Protein AF-A0A6V7P511-F1 (afdb_monomer_lite)

Sequence (146 aa):
MFKELIEAQKKPVLENEPLVGPVPLPRAEGHISYGGALRPGEGDAIAQYVQQGKRIPRRGEVGLSAEEIQKFEGLGYVMSGSRHQRMNAIRIRKENQVYSAEDKRALAMFNYEEKSKREHKVMADLQRLVQRHIGQDVGPPMIRLL

Foldseek 3Di:
DVVVVVVVPPDPPPPPDPPPDPDPQPPPPDDQPLDDLADVCRLVLLLVCVVVVADDADPQCVPPGSVVVVVCVVVVHDGPPNPDPVVVVSVVVSSVSSVVSVVVVVVVNVVSVVVVVVVVVVVVVVVVVCCVVVVVPCDPPPPDDD

Structure (mmCIF, N/CA/C/O backbone):
data_AF-A0A6V7P511-F1
#
_entry.id   AF-A0A6V7P511-F1
#
loop_
_atom_site.group_PDB
_atom_site.id
_atom_site.type_symbol
_atom_site.label_atom_id
_atom_site.label_alt_id
_atom_site.label_comp_id
_atom_site.label_asym_id
_atom_site.label_entity_id
_atom_site.label_seq_id
_atom_site.pdbx_PDB_ins_code
_atom_site.Cartn_x
_atom_site.Cartn_y
_atom_site.Cartn_z
_atom_site.occupancy
_atom_site.B_iso_or_equiv
_atom_site.auth_seq_id
_atom_site.auth_comp_id
_atom_site.auth_asym_id
_atom_site.auth_atom_id
_atom_site.pdbx_PDB_model_num
ATOM 1 N N . MET A 1 1 ? 22.956 -4.350 54.584 1.00 51.91 1 MET A N 1
ATOM 2 C CA . MET A 1 1 ? 22.114 -5.554 54.752 1.00 51.91 1 MET A CA 1
ATOM 3 C C . MET A 1 1 ? 20.612 -5.261 54.858 1.00 51.91 1 MET A C 1
ATOM 5 O O . MET A 1 1 ? 19.852 -6.039 54.316 1.00 51.91 1 MET A O 1
ATOM 9 N N . PHE A 1 2 ? 20.145 -4.148 55.451 1.00 43.62 2 PHE A N 1
ATOM 10 C CA . PHE A 1 2 ? 18.697 -3.823 55.481 1.00 43.62 2 PHE A CA 1
ATOM 11 C C . PHE A 1 2 ? 18.136 -3.131 54.220 1.00 43.62 2 PHE A C 1
ATOM 13 O O . PHE A 1 2 ? 16.927 -3.118 54.022 1.00 43.62 2 PHE A O 1
ATOM 20 N N . LYS A 1 3 ? 18.990 -2.568 53.352 1.00 51.00 3 LYS A N 1
ATOM 21 C CA . LYS A 1 3 ? 18.553 -1.903 52.107 1.00 51.00 3 LYS A CA 1
ATOM 22 C C . LYS A 1 3 ? 18.168 -2.880 50.988 1.00 51.00 3 LYS A C 1
ATOM 24 O O . LYS A 1 3 ? 17.236 -2.594 50.251 1.00 51.00 3 LYS A O 1
ATOM 29 N N . GLU A 1 4 ? 18.807 -4.047 50.917 1.00 52.00 4 GLU A N 1
ATOM 30 C CA . GLU A 1 4 ? 18.535 -5.043 49.866 1.00 52.00 4 GLU A CA 1
ATOM 31 C C . GLU A 1 4 ? 17.201 -5.781 50.074 1.00 52.00 4 GLU A C 1
ATOM 33 O O . GLU A 1 4 ? 16.546 -6.168 49.110 1.00 52.00 4 GLU A O 1
ATOM 38 N N . LEU A 1 5 ? 16.737 -5.904 51.325 1.00 49.59 5 LEU A N 1
ATOM 39 C CA . LEU A 1 5 ? 15.449 -6.535 51.640 1.00 49.59 5 LEU A CA 1
ATOM 40 C C . LEU A 1 5 ? 14.243 -5.674 51.228 1.00 49.59 5 LEU A C 1
ATOM 42 O O . LEU A 1 5 ? 13.190 -6.205 50.890 1.00 49.59 5 LEU A O 1
ATOM 46 N N . ILE A 1 6 ? 14.405 -4.348 51.229 1.00 54.56 6 ILE A N 1
ATOM 47 C CA . ILE A 1 6 ? 13.358 -3.395 50.828 1.00 54.56 6 ILE A CA 1
ATOM 48 C C . ILE A 1 6 ? 13.276 -3.301 49.296 1.00 54.56 6 ILE A C 1
ATOM 50 O O . ILE A 1 6 ? 12.198 -3.121 48.733 1.00 54.56 6 ILE A O 1
ATOM 54 N N . GLU A 1 7 ? 14.402 -3.478 48.604 1.00 48.94 7 GLU A N 1
ATOM 55 C CA . GLU A 1 7 ? 14.478 -3.393 47.142 1.00 48.94 7 GLU A CA 1
ATOM 56 C C . GLU A 1 7 ? 13.930 -4.656 46.450 1.00 48.94 7 GLU A C 1
ATOM 58 O O . GLU A 1 7 ? 13.324 -4.567 45.382 1.00 48.94 7 GLU A O 1
ATOM 63 N N . ALA A 1 8 ? 14.008 -5.817 47.112 1.00 49.00 8 ALA A N 1
ATOM 64 C CA . ALA A 1 8 ? 13.396 -7.063 46.642 1.00 49.00 8 ALA A CA 1
ATOM 65 C C . ALA A 1 8 ? 11.852 -7.079 46.726 1.00 49.00 8 ALA A C 1
ATOM 67 O O . ALA A 1 8 ? 11.210 -7.881 46.049 1.00 49.00 8 ALA A O 1
ATOM 68 N N . GLN A 1 9 ? 11.241 -6.181 47.509 1.00 46.66 9 GLN A N 1
ATOM 69 C CA . GLN A 1 9 ? 9.781 -6.065 47.648 1.00 46.66 9 GLN A CA 1
ATOM 70 C C . GLN A 1 9 ? 9.133 -5.095 46.649 1.00 46.66 9 GLN A C 1
ATOM 72 O O . GLN A 1 9 ? 7.913 -4.943 46.639 1.00 46.66 9 GLN A O 1
ATOM 77 N N . LYS A 1 10 ? 9.919 -4.460 45.770 1.00 48.03 10 LYS A N 1
ATOM 78 C CA . LYS A 1 10 ? 9.431 -3.486 44.785 1.00 48.03 10 LYS A CA 1
ATOM 79 C C . LYS A 1 10 ? 9.271 -4.085 43.383 1.00 48.03 10 LYS A C 1
ATOM 81 O O . LYS A 1 10 ? 9.584 -3.443 42.386 1.00 48.03 10 LYS A O 1
ATOM 86 N N . LYS A 1 11 ? 8.758 -5.314 43.293 1.00 42.78 11 LYS A N 1
ATOM 87 C CA . LYS A 1 11 ? 8.093 -5.789 42.072 1.00 42.78 11 LYS A CA 1
ATOM 88 C C . LYS A 1 11 ? 6.592 -5.589 42.263 1.00 42.78 11 LYS A C 1
ATOM 90 O O . LYS A 1 11 ? 5.995 -6.346 43.027 1.00 42.78 11 LYS A O 1
ATOM 95 N N . PRO A 1 12 ? 5.969 -4.580 41.631 1.00 44.44 12 PRO A N 1
ATOM 96 C CA . PRO A 1 12 ? 4.523 -4.511 41.635 1.00 44.44 12 PRO A CA 1
ATOM 97 C C . PRO A 1 12 ? 3.998 -5.737 40.885 1.00 44.44 12 PRO A C 1
ATOM 99 O O . PRO A 1 12 ? 4.341 -5.979 39.730 1.00 44.44 12 PRO A O 1
ATOM 102 N N . VAL A 1 13 ? 3.180 -6.517 41.581 1.00 42.72 13 VAL A N 1
ATOM 103 C CA . VAL A 1 13 ? 2.398 -7.659 41.092 1.00 42.72 13 VAL A CA 1
ATOM 104 C C . VAL A 1 13 ? 1.271 -7.140 40.178 1.00 42.72 13 VAL A C 1
ATOM 106 O O . VAL A 1 13 ? 0.096 -7.357 40.426 1.00 42.72 13 VAL A O 1
ATOM 109 N N . LEU A 1 14 ? 1.623 -6.382 39.136 1.00 46.78 14 LEU A N 1
ATOM 110 C CA . LEU A 1 14 ? 0.688 -5.692 38.234 1.00 46.78 14 LEU A CA 1
ATOM 111 C C . LEU A 1 14 ? 0.856 -6.137 36.773 1.00 46.78 14 LEU A C 1
ATOM 113 O O . LEU A 1 14 ? 0.676 -5.348 35.854 1.00 46.78 14 LEU A O 1
ATOM 117 N N . GLU A 1 15 ? 1.202 -7.403 36.537 1.00 44.94 15 GLU A N 1
ATOM 118 C CA . GLU A 1 15 ? 1.190 -7.984 35.180 1.00 44.94 15 GLU A CA 1
ATOM 119 C C . GLU A 1 15 ? -0.060 -8.844 34.902 1.00 44.94 15 GLU A C 1
ATOM 121 O O . GLU A 1 15 ? -0.219 -9.343 33.795 1.00 44.94 15 GLU A O 1
ATOM 126 N N . ASN A 1 16 ? -0.975 -9.001 35.871 1.00 48.66 16 ASN A N 1
ATOM 127 C CA . ASN A 1 16 ? -2.164 -9.863 35.749 1.00 48.66 16 ASN A CA 1
ATOM 128 C C . ASN A 1 16 ? -3.489 -9.198 36.168 1.00 48.66 16 ASN A C 1
ATOM 130 O O . ASN A 1 16 ? -4.440 -9.896 36.514 1.00 48.66 16 ASN A O 1
ATOM 134 N N . GLU A 1 17 ? -3.597 -7.869 36.118 1.00 49.41 17 GLU A N 1
ATOM 135 C CA . GLU A 1 17 ? -4.924 -7.244 36.094 1.00 49.41 17 GLU A CA 1
ATOM 136 C C . GLU A 1 17 ? -5.324 -6.983 34.639 1.00 49.41 17 GLU A C 1
ATOM 138 O O . GLU A 1 17 ? -4.537 -6.393 33.891 1.00 49.41 17 GLU A O 1
ATOM 143 N N . PRO A 1 18 ? -6.521 -7.414 34.191 1.00 56.00 18 PRO A N 1
ATOM 144 C CA . PRO A 1 18 ? -7.029 -6.973 32.905 1.00 56.00 18 PRO A CA 1
ATOM 145 C C . PRO A 1 18 ? -7.106 -5.452 32.979 1.00 56.00 18 PRO A C 1
ATOM 147 O O . PRO A 1 18 ? -7.818 -4.928 33.823 1.00 56.00 18 PRO A O 1
ATOM 150 N N . LEU A 1 19 ? -6.337 -4.753 32.147 1.00 61.84 19 LEU A N 1
ATOM 151 C CA . LEU A 1 19 ? -6.331 -3.295 32.058 1.00 61.84 19 LEU A CA 1
ATOM 152 C C . LEU A 1 19 ? -7.781 -2.783 31.942 1.00 61.84 19 LEU A C 1
ATOM 154 O O . LEU A 1 19 ? -8.378 -2.847 30.866 1.00 61.84 19 LEU A O 1
ATOM 158 N N . VAL A 1 20 ? -8.368 -2.343 33.062 1.00 64.06 20 VAL A N 1
ATOM 159 C CA . VAL A 1 20 ? -9.760 -1.885 33.127 1.00 64.06 20 VAL A CA 1
ATOM 160 C C . VAL A 1 20 ? -9.781 -0.399 32.805 1.00 64.06 20 VAL A C 1
ATOM 162 O O . VAL A 1 20 ? -9.316 0.429 33.583 1.00 64.06 20 VAL A O 1
ATOM 165 N N . GLY A 1 21 ? -10.328 -0.059 31.643 1.00 66.62 21 GLY A N 1
ATOM 166 C CA . GLY A 1 21 ? -10.512 1.318 31.199 1.00 66.62 21 GLY A CA 1
ATOM 167 C C . GLY A 1 21 ? -10.313 1.462 29.691 1.00 66.62 21 GLY A C 1
ATOM 168 O O . GLY A 1 21 ? -9.733 0.577 29.058 1.00 66.62 21 GLY A O 1
ATOM 169 N N . PRO A 1 22 ? -10.800 2.558 29.085 1.00 58.12 22 PRO A N 1
ATOM 170 C CA . PRO A 1 22 ? -10.579 2.825 27.672 1.00 58.12 22 PRO A CA 1
ATOM 171 C C . PRO A 1 22 ? -9.079 3.011 27.426 1.00 58.12 22 PRO A C 1
ATOM 173 O O . PRO A 1 22 ? -8.484 4.026 27.788 1.00 58.12 22 PRO A O 1
ATOM 176 N N . VAL A 1 23 ? -8.459 1.995 26.827 1.00 66.00 23 VAL A N 1
ATOM 177 C CA . VAL A 1 23 ? -7.056 2.048 26.413 1.00 66.00 23 VAL A CA 1
ATOM 178 C C . VAL A 1 23 ? -6.938 3.133 25.342 1.00 66.00 23 VAL A C 1
ATOM 180 O O . VAL A 1 23 ? -7.757 3.129 24.412 1.00 66.00 23 VAL A O 1
ATOM 183 N N . PRO A 1 24 ? -5.966 4.063 25.448 1.00 59.69 24 PRO A N 1
ATOM 184 C CA . PRO A 1 24 ? -5.776 5.093 24.440 1.00 59.69 24 PRO A CA 1
ATOM 185 C C . PRO A 1 24 ? -5.692 4.455 23.055 1.00 59.69 24 PRO A C 1
ATOM 187 O O . PRO A 1 24 ? -5.072 3.401 22.893 1.00 59.69 24 PRO A O 1
ATOM 190 N N . LEU A 1 25 ? -6.344 5.101 22.083 1.00 57.91 25 LEU A N 1
ATOM 191 C CA . LEU A 1 25 ? -6.321 4.709 20.676 1.00 57.91 25 LEU A CA 1
ATOM 192 C C . L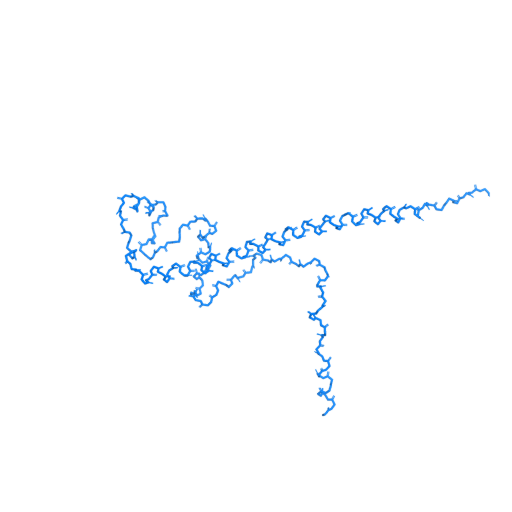EU A 1 25 ? -4.889 4.308 20.300 1.00 57.91 25 LEU A C 1
ATOM 194 O O . LEU A 1 25 ? -3.976 5.109 20.546 1.00 57.91 25 LEU A O 1
ATOM 198 N N . PRO A 1 26 ? -4.668 3.111 19.720 1.00 58.22 26 PRO A N 1
ATOM 199 C CA . PRO A 1 26 ? -3.396 2.797 19.097 1.00 58.22 26 PRO A CA 1
ATOM 200 C C . PRO A 1 26 ? -3.106 3.948 18.141 1.00 58.22 26 PRO A C 1
ATOM 202 O O . PRO A 1 26 ? -3.849 4.167 17.185 1.00 58.22 26 PRO A O 1
ATOM 205 N N . ARG A 1 27 ? -2.107 4.780 18.447 1.00 55.34 27 ARG A N 1
ATOM 206 C CA . ARG A 1 27 ? -1.798 5.908 17.575 1.00 55.34 27 ARG A CA 1
ATOM 207 C C . ARG A 1 27 ? -1.324 5.309 16.261 1.00 55.34 27 ARG A C 1
ATOM 209 O O . ARG A 1 27 ? -0.269 4.688 16.195 1.00 55.34 27 ARG A O 1
ATOM 216 N N . ALA A 1 28 ? -2.112 5.527 15.217 1.00 54.16 28 ALA A N 1
ATOM 217 C CA . ALA A 1 28 ? -1.706 5.340 13.832 1.00 54.16 28 ALA A CA 1
ATOM 218 C C . ALA A 1 28 ? -0.432 6.156 13.499 1.00 54.16 28 ALA A C 1
ATOM 220 O O . ALA A 1 28 ? 0.272 5.874 12.533 1.00 54.16 28 ALA A O 1
ATOM 221 N N . GLU A 1 29 ? -0.097 7.149 14.317 1.00 48.59 29 GLU A N 1
ATOM 222 C CA . GLU A 1 29 ? 1.055 8.032 14.131 1.00 48.59 29 GLU A CA 1
ATOM 223 C C . GLU A 1 29 ? 2.232 7.648 15.034 1.00 48.59 29 GLU A C 1
ATOM 225 O O . GLU A 1 29 ? 2.820 8.470 15.732 1.00 48.59 29 GLU A O 1
ATOM 230 N N . GLY A 1 30 ? 2.544 6.354 15.070 1.00 54.28 30 GLY A N 1
ATOM 231 C CA . GLY A 1 30 ? 3.805 5.843 15.593 1.00 54.28 30 GLY A CA 1
ATOM 232 C C . GLY A 1 30 ? 4.698 5.424 14.435 1.00 54.28 30 GLY A C 1
ATOM 233 O O . GLY A 1 30 ? 4.214 4.815 13.482 1.00 54.28 30 GLY A O 1
ATOM 234 N N . HIS A 1 31 ? 5.994 5.735 14.520 1.00 59.03 31 HIS A N 1
ATOM 235 C CA . HIS A 1 31 ? 7.005 5.231 13.590 1.00 59.03 31 HIS A CA 1
ATOM 236 C C . HIS A 1 31 ? 6.873 3.704 13.523 1.00 59.03 31 HIS A C 1
ATOM 238 O O . HIS A 1 31 ? 7.155 3.010 14.504 1.00 59.03 31 HIS A O 1
ATOM 244 N N . ILE A 1 32 ? 6.384 3.167 12.402 1.00 68.50 32 ILE A N 1
ATOM 245 C CA . ILE A 1 32 ? 6.251 1.720 12.273 1.00 68.50 32 ILE A CA 1
ATOM 246 C C . ILE A 1 32 ? 7.653 1.171 12.083 1.00 68.50 32 ILE A C 1
ATOM 248 O O . ILE A 1 32 ? 8.373 1.541 11.155 1.00 68.50 32 ILE A O 1
ATOM 252 N N . SER A 1 33 ? 8.057 0.272 12.973 1.00 75.75 33 SER A N 1
ATOM 253 C CA . SER A 1 33 ? 9.261 -0.503 12.733 1.00 75.75 33 SER A CA 1
ATOM 254 C C . SER A 1 33 ? 8.923 -1.612 11.751 1.00 75.75 33 SER A C 1
ATOM 256 O O . SER A 1 33 ? 8.392 -2.657 12.120 1.00 75.75 33 SER A O 1
ATOM 258 N N . TYR A 1 34 ? 9.271 -1.402 10.487 1.00 80.62 34 TYR A N 1
ATOM 259 C CA . TYR A 1 34 ? 9.175 -2.433 9.460 1.00 80.62 34 TYR A CA 1
ATOM 260 C C . TYR A 1 34 ? 10.257 -3.517 9.608 1.00 80.62 34 TYR A C 1
ATOM 262 O O . TYR A 1 34 ? 10.465 -4.279 8.679 1.00 80.62 34 TYR A O 1
ATOM 270 N N . GLY A 1 35 ? 10.948 -3.627 10.750 1.00 78.69 35 GLY A N 1
ATOM 271 C CA . GLY A 1 35 ? 11.980 -4.631 11.037 1.00 78.69 35 GLY A CA 1
ATOM 272 C C . GLY A 1 35 ? 13.382 -4.292 10.504 1.00 78.69 35 GLY A C 1
ATOM 273 O O . GLY A 1 35 ? 13.563 -3.424 9.657 1.00 78.69 35 GLY A O 1
ATOM 274 N N . GLY A 1 36 ? 14.401 -5.007 10.996 1.00 79.19 36 GLY A N 1
ATOM 275 C CA . GLY A 1 36 ? 15.822 -4.666 10.789 1.00 79.19 36 GLY A CA 1
ATOM 276 C C . GLY A 1 36 ? 16.436 -5.021 9.426 1.00 79.19 36 GLY A C 1
ATOM 277 O O . GLY A 1 36 ? 17.608 -4.742 9.197 1.00 79.19 36 GLY A O 1
ATOM 278 N N . ALA A 1 37 ? 15.685 -5.657 8.522 1.00 81.81 37 ALA A N 1
ATOM 279 C CA . ALA A 1 37 ? 16.184 -6.033 7.191 1.00 81.81 37 ALA A CA 1
ATOM 280 C C . ALA A 1 37 ? 16.050 -4.921 6.126 1.00 81.81 37 ALA A C 1
ATOM 282 O O . ALA A 1 37 ? 16.577 -5.058 5.016 1.00 81.81 37 ALA A O 1
ATOM 283 N N . LEU A 1 38 ? 15.361 -3.825 6.457 1.00 85.75 38 LEU A N 1
ATOM 284 C CA . LEU A 1 38 ? 15.226 -2.640 5.612 1.00 85.75 38 LEU A CA 1
ATOM 285 C C . LEU A 1 38 ? 16.246 -1.580 6.027 1.00 85.75 38 LEU A C 1
ATOM 287 O O . LEU A 1 38 ? 16.620 -1.482 7.196 1.00 85.75 38 LEU A O 1
ATOM 291 N N . ARG A 1 39 ? 16.708 -0.779 5.064 1.00 85.44 39 ARG A N 1
ATOM 292 C CA . ARG A 1 39 ? 17.539 0.389 5.374 1.00 85.44 39 ARG A CA 1
ATOM 293 C C . ARG A 1 39 ? 16.698 1.454 6.097 1.00 85.44 39 ARG A C 1
ATOM 295 O O . ARG A 1 39 ? 15.484 1.500 5.888 1.00 85.44 39 ARG A O 1
ATOM 302 N N . PRO A 1 40 ? 17.316 2.339 6.901 1.00 84.69 40 PRO A N 1
ATOM 303 C CA . PRO A 1 40 ? 16.605 3.466 7.503 1.00 84.69 40 PRO A CA 1
ATOM 304 C C . PRO A 1 40 ? 15.844 4.274 6.439 1.00 84.69 40 PRO A C 1
ATOM 306 O O . PRO A 1 40 ? 16.422 4.623 5.410 1.00 84.69 40 PRO A O 1
ATOM 309 N N . GLY A 1 41 ? 14.546 4.507 6.654 1.00 85.88 41 GLY A N 1
ATOM 310 C CA . GLY A 1 41 ? 13.653 5.213 5.722 1.00 85.88 41 GLY A CA 1
ATOM 311 C C . GLY A 1 41 ? 13.200 4.422 4.482 1.00 85.88 41 GLY A C 1
ATOM 312 O O . GLY A 1 41 ? 12.312 4.877 3.767 1.00 85.88 41 GLY A O 1
ATOM 313 N N . GLU A 1 42 ? 13.747 3.228 4.217 1.00 87.56 42 GLU A N 1
ATOM 314 C CA . GLU A 1 42 ? 13.318 2.390 3.081 1.00 87.56 42 GLU A CA 1
ATOM 315 C C . GLU A 1 42 ? 11.895 1.856 3.295 1.00 87.56 42 GLU A C 1
ATOM 317 O O . GLU A 1 42 ? 11.089 1.865 2.368 1.00 87.56 42 GLU A O 1
ATOM 322 N N . GLY A 1 43 ? 11.575 1.431 4.522 1.00 89.19 43 GLY A N 1
ATOM 323 C CA . GLY A 1 43 ? 10.239 0.942 4.872 1.00 89.19 43 GLY A CA 1
ATOM 324 C C . GLY A 1 43 ? 9.165 2.018 4.748 1.00 89.19 43 GLY A C 1
ATOM 325 O O . GLY A 1 43 ? 8.136 1.767 4.131 1.00 89.19 43 GLY A O 1
ATOM 326 N N . ASP A 1 44 ? 9.440 3.227 5.245 1.00 87.94 44 ASP A N 1
ATOM 327 C CA . ASP A 1 44 ? 8.507 4.358 5.171 1.00 87.94 44 ASP A CA 1
ATOM 328 C C . ASP A 1 44 ? 8.230 4.765 3.719 1.00 87.94 44 ASP A C 1
ATOM 330 O O . ASP A 1 44 ? 7.078 4.958 3.328 1.00 87.94 44 ASP A O 1
ATOM 334 N N . ALA A 1 45 ? 9.277 4.820 2.887 1.00 87.88 45 ALA A N 1
ATOM 335 C CA . ALA A 1 45 ? 9.129 5.106 1.465 1.00 87.88 45 ALA A CA 1
ATOM 336 C C . ALA A 1 45 ? 8.270 4.045 0.763 1.00 87.88 45 ALA A C 1
ATOM 338 O O . ALA A 1 45 ? 7.363 4.390 0.009 1.00 87.88 45 ALA A O 1
ATOM 339 N N . ILE A 1 46 ? 8.517 2.755 1.024 1.00 88.50 46 ILE A N 1
ATOM 340 C CA . ILE A 1 46 ? 7.716 1.663 0.456 1.00 88.50 46 ILE A CA 1
ATOM 341 C C . ILE A 1 46 ? 6.260 1.757 0.926 1.00 88.50 46 ILE A C 1
ATOM 343 O O . ILE A 1 46 ? 5.351 1.665 0.100 1.00 88.50 46 ILE A O 1
ATOM 347 N N . ALA A 1 47 ? 6.031 1.981 2.219 1.00 88.88 47 ALA A N 1
ATOM 348 C CA . ALA A 1 47 ? 4.695 2.079 2.796 1.00 88.88 47 ALA A CA 1
ATOM 349 C C . ALA A 1 47 ? 3.870 3.194 2.146 1.00 88.88 47 ALA A C 1
ATOM 351 O O . ALA A 1 47 ? 2.697 2.995 1.842 1.00 88.88 47 ALA A O 1
ATOM 352 N N . GLN A 1 48 ? 4.495 4.329 1.827 1.00 89.06 48 GLN A N 1
ATOM 353 C CA . GLN A 1 48 ? 3.827 5.424 1.132 1.00 89.06 48 GLN A CA 1
ATOM 354 C C . GLN A 1 48 ? 3.295 5.012 -0.256 1.00 89.06 48 GLN A C 1
ATOM 356 O O . GLN A 1 48 ? 2.201 5.431 -0.641 1.00 89.06 48 GLN A O 1
ATOM 361 N N . TYR A 1 49 ? 4.028 4.181 -1.006 1.00 88.31 49 TYR A N 1
ATOM 362 C CA . TYR A 1 49 ? 3.540 3.633 -2.281 1.00 88.31 49 TYR A CA 1
ATOM 363 C C . TYR A 1 49 ? 2.424 2.608 -2.069 1.00 88.31 49 TYR A C 1
ATOM 365 O O . TYR A 1 49 ? 1.434 2.634 -2.800 1.00 88.31 49 TYR A O 1
ATOM 373 N N . VAL A 1 50 ? 2.554 1.754 -1.050 1.00 87.31 50 VAL A N 1
ATOM 374 C CA . VAL A 1 50 ? 1.544 0.745 -0.692 1.00 87.31 50 VAL A CA 1
ATOM 375 C C . VAL A 1 50 ? 0.216 1.399 -0.311 1.00 87.31 50 VAL A C 1
ATOM 377 O O . VAL A 1 50 ? -0.823 1.011 -0.836 1.00 87.31 50 VAL A O 1
ATOM 380 N N . GLN A 1 51 ? 0.245 2.441 0.520 1.00 86.19 51 GLN A N 1
ATOM 381 C CA . GLN A 1 51 ? -0.944 3.199 0.925 1.00 86.19 51 GLN A CA 1
ATOM 382 C C . GLN A 1 51 ? -1.611 3.920 -0.254 1.00 86.19 51 GLN A C 1
ATOM 384 O O . GLN A 1 51 ? -2.829 4.065 -0.283 1.00 86.19 51 GLN A O 1
ATOM 389 N N . GLN A 1 52 ? -0.831 4.332 -1.258 1.00 86.44 52 GLN A N 1
ATOM 390 C CA . GLN A 1 52 ? -1.354 4.887 -2.511 1.00 86.44 52 GLN A CA 1
ATOM 391 C C . GLN A 1 52 ? -1.861 3.813 -3.490 1.00 86.44 52 GLN A C 1
ATOM 393 O O . GLN A 1 52 ? -2.314 4.163 -4.579 1.00 86.44 52 GLN A O 1
ATOM 398 N N . GLY A 1 53 ? -1.738 2.522 -3.161 1.00 84.19 53 GLY A N 1
ATOM 399 C CA . GLY A 1 53 ? -2.057 1.418 -4.069 1.00 84.19 53 GLY A CA 1
ATOM 400 C C . GLY A 1 53 ? -1.160 1.373 -5.310 1.00 84.19 53 GLY A C 1
ATOM 401 O O . GLY A 1 53 ? -1.514 0.758 -6.315 1.00 84.19 53 GLY A O 1
ATOM 402 N N . LYS A 1 54 ? -0.008 2.050 -5.273 1.00 86.19 54 LYS A N 1
ATOM 403 C CA . LYS A 1 54 ? 0.911 2.157 -6.405 1.00 86.19 54 LYS A CA 1
ATOM 404 C C . LYS A 1 54 ? 1.963 1.064 -6.352 1.00 86.19 54 LYS A C 1
ATOM 406 O O . LYS A 1 54 ? 2.414 0.628 -5.293 1.00 86.19 54 LYS A O 1
ATOM 411 N N . ARG A 1 55 ? 2.421 0.675 -7.539 1.00 83.81 55 ARG A N 1
ATOM 412 C CA . ARG A 1 55 ? 3.600 -0.172 -7.695 1.00 83.81 55 ARG A CA 1
ATOM 413 C C . ARG A 1 55 ? 4.827 0.512 -7.079 1.00 83.81 55 ARG A C 1
ATOM 415 O O . ARG A 1 55 ? 5.089 1.678 -7.361 1.00 83.81 55 ARG A O 1
ATOM 422 N N . ILE A 1 56 ? 5.612 -0.246 -6.316 1.00 87.06 56 ILE A N 1
ATOM 423 C CA . ILE A 1 56 ? 6.900 0.200 -5.771 1.00 87.06 56 ILE A CA 1
ATOM 424 C C . ILE A 1 56 ? 7.932 0.260 -6.919 1.00 87.06 56 ILE A C 1
ATOM 426 O O . ILE A 1 56 ? 8.179 -0.775 -7.553 1.00 87.06 56 ILE A O 1
ATOM 430 N N . PRO A 1 57 ? 8.538 1.428 -7.213 1.00 85.31 57 PRO A N 1
ATOM 431 C CA . PRO A 1 57 ? 9.479 1.566 -8.325 1.00 85.31 57 PRO A CA 1
ATOM 432 C C . PRO A 1 57 ? 10.763 0.746 -8.132 1.00 85.31 57 PRO A C 1
ATOM 434 O O . PRO A 1 57 ? 11.403 0.789 -7.078 1.00 85.31 57 PRO A O 1
ATOM 437 N N . ARG A 1 58 ? 11.202 0.027 -9.173 1.00 85.62 58 ARG A N 1
ATOM 438 C CA . ARG A 1 58 ? 12.537 -0.603 -9.218 1.00 85.62 58 ARG A CA 1
ATOM 439 C C . ARG A 1 58 ? 13.617 0.441 -9.551 1.00 85.62 58 ARG A C 1
ATOM 441 O O . ARG A 1 58 ? 13.335 1.484 -10.125 1.00 85.62 58 ARG A O 1
ATOM 448 N N . ARG A 1 59 ? 14.897 0.147 -9.269 1.00 81.00 59 ARG A N 1
ATOM 449 C CA . ARG A 1 59 ? 16.035 1.065 -9.539 1.00 81.00 59 ARG A CA 1
ATOM 450 C C . ARG A 1 59 ? 16.083 1.581 -10.988 1.00 81.00 59 ARG A C 1
ATOM 452 O O . ARG A 1 59 ? 16.491 2.712 -11.206 1.00 81.00 59 ARG A O 1
ATOM 459 N N . GLY A 1 60 ? 15.697 0.752 -11.959 1.00 78.56 60 GLY A N 1
ATOM 460 C CA . GLY A 1 60 ? 15.635 1.121 -13.381 1.00 78.56 60 GLY A CA 1
ATOM 461 C C . GLY A 1 60 ? 14.312 1.755 -13.822 1.00 78.56 60 GLY A C 1
ATOM 462 O O . GLY A 1 60 ? 14.152 2.048 -14.997 1.00 78.56 60 GLY A O 1
ATOM 463 N N . GLU A 1 61 ? 13.367 1.922 -12.900 1.00 85.25 61 GLU A N 1
ATOM 464 C CA . GLU A 1 61 ? 12.027 2.471 -13.128 1.00 85.25 61 GLU A CA 1
ATOM 465 C C . GLU A 1 61 ? 11.875 3.871 -12.502 1.00 85.25 61 GLU A C 1
ATOM 467 O O . GLU A 1 61 ? 10.808 4.471 -12.581 1.00 85.25 61 GLU A O 1
ATOM 472 N N . VAL A 1 62 ? 12.929 4.406 -11.868 1.00 80.81 62 VAL A N 1
ATOM 473 C CA . VAL A 1 62 ? 12.908 5.739 -11.249 1.00 80.81 62 VAL A CA 1
ATOM 474 C C . VAL A 1 62 ? 12.694 6.793 -12.335 1.00 80.81 62 VAL A C 1
ATOM 476 O O . VAL A 1 62 ? 13.521 6.933 -13.232 1.00 80.81 62 VAL A O 1
ATOM 479 N N . GLY A 1 63 ? 11.588 7.531 -12.240 1.00 83.38 63 GLY A N 1
ATOM 480 C CA . GLY A 1 63 ? 11.194 8.548 -13.220 1.00 83.38 63 GLY A CA 1
ATOM 481 C C . GLY A 1 63 ? 10.137 8.087 -14.226 1.00 83.38 63 GLY A C 1
ATOM 482 O O . GLY A 1 63 ? 9.644 8.921 -14.975 1.00 83.38 63 GLY A O 1
ATOM 483 N N . LEU A 1 64 ? 9.752 6.807 -14.214 1.00 85.69 64 LEU A N 1
ATOM 484 C CA . LEU A 1 64 ? 8.575 6.313 -14.929 1.00 85.69 64 LEU A CA 1
ATOM 485 C C . LEU A 1 64 ? 7.397 6.184 -13.965 1.00 85.69 64 LEU A C 1
ATOM 487 O O . LEU A 1 64 ? 7.551 5.764 -12.814 1.00 85.69 64 LEU A O 1
ATOM 491 N N . SER A 1 65 ? 6.204 6.521 -14.440 1.00 87.69 65 SER A N 1
ATOM 492 C CA . SER A 1 65 ? 4.971 6.261 -13.706 1.00 87.69 65 SER A CA 1
ATOM 493 C C . SER A 1 65 ? 4.638 4.765 -13.703 1.00 87.69 65 SER A C 1
ATOM 495 O O . SER A 1 65 ? 5.030 4.004 -14.592 1.00 87.69 65 SER A O 1
ATOM 497 N N . ALA A 1 66 ? 3.875 4.329 -12.698 1.00 85.88 66 ALA A N 1
ATOM 498 C CA . ALA A 1 66 ? 3.415 2.943 -12.608 1.00 85.88 66 ALA A CA 1
ATOM 499 C C . ALA A 1 66 ? 2.616 2.510 -13.855 1.00 85.88 66 ALA A C 1
ATOM 501 O O . ALA A 1 66 ? 2.751 1.372 -14.304 1.00 85.88 66 ALA A O 1
ATOM 502 N N . GLU A 1 67 ? 1.836 3.427 -14.433 1.00 88.12 67 GLU A N 1
ATOM 503 C CA . GLU A 1 67 ? 1.023 3.191 -15.631 1.00 88.12 67 GLU A CA 1
ATOM 504 C C . GLU A 1 67 ? 1.887 2.974 -16.879 1.00 88.12 67 GLU A C 1
ATOM 506 O O . GLU A 1 67 ? 1.642 2.049 -17.654 1.00 88.12 67 GLU A O 1
ATOM 511 N N . GLU A 1 68 ? 2.942 3.775 -17.054 1.00 90.00 68 GLU A N 1
ATOM 512 C CA . GLU A 1 68 ? 3.886 3.615 -18.165 1.00 90.00 68 GLU A CA 1
ATOM 513 C C . GLU A 1 68 ? 4.610 2.270 -18.095 1.00 90.00 68 GLU A C 1
ATOM 515 O O . GLU A 1 68 ? 4.712 1.569 -19.101 1.00 90.00 68 GLU A O 1
ATOM 520 N N . ILE A 1 69 ? 5.058 1.872 -16.900 1.00 87.56 69 ILE A N 1
ATOM 521 C CA . ILE A 1 69 ? 5.727 0.582 -16.684 1.00 87.56 69 ILE A CA 1
ATOM 522 C C . ILE A 1 69 ? 4.788 -0.570 -17.053 1.00 87.56 69 ILE A C 1
ATOM 524 O O . ILE A 1 69 ? 5.180 -1.464 -17.802 1.00 87.56 69 ILE A O 1
ATOM 528 N N . GLN A 1 70 ? 3.539 -0.528 -16.580 1.00 88.69 70 GLN A N 1
ATOM 529 C CA . GLN A 1 70 ? 2.544 -1.553 -16.889 1.00 88.69 70 GLN A CA 1
ATOM 530 C C . GLN A 1 70 ? 2.251 -1.624 -18.393 1.00 88.69 70 GLN A C 1
ATOM 532 O O . GLN A 1 70 ? 2.123 -2.717 -18.946 1.00 88.69 70 GLN A O 1
ATOM 537 N N . LYS A 1 71 ? 2.192 -0.474 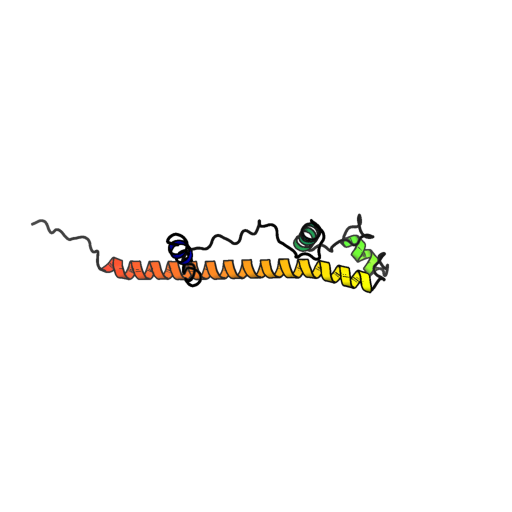-19.075 1.00 92.31 71 LYS A N 1
ATOM 538 C CA . LYS A 1 71 ? 2.021 -0.415 -20.529 1.00 92.31 71 LYS A CA 1
ATOM 539 C C . LYS A 1 71 ? 3.199 -1.058 -21.262 1.00 92.31 71 LYS A C 1
ATOM 541 O O . LYS A 1 71 ? 2.975 -1.843 -22.180 1.00 92.31 71 LYS A O 1
ATOM 546 N N . PHE A 1 72 ? 4.439 -0.770 -20.865 1.00 90.31 72 PHE A N 1
ATOM 547 C CA . PHE A 1 72 ? 5.620 -1.383 -21.481 1.00 90.31 72 PHE A CA 1
ATOM 548 C C . PHE A 1 72 ? 5.668 -2.898 -21.258 1.00 90.31 72 PHE A C 1
ATOM 550 O O . PHE A 1 72 ? 5.897 -3.639 -22.214 1.00 90.31 72 PHE A O 1
ATOM 557 N N . GLU A 1 73 ? 5.387 -3.370 -20.041 1.00 88.88 73 GLU A N 1
ATOM 558 C CA . GLU A 1 73 ? 5.320 -4.808 -19.747 1.00 88.88 73 GLU A CA 1
ATOM 559 C C . GLU A 1 73 ? 4.190 -5.499 -20.535 1.00 88.88 73 GLU A C 1
ATOM 561 O O . GLU A 1 73 ? 4.402 -6.579 -21.086 1.00 88.88 73 GLU A O 1
ATOM 566 N N . GLY A 1 74 ? 3.025 -4.855 -20.677 1.00 91.00 74 GLY A N 1
ATOM 567 C CA . GLY A 1 74 ? 1.898 -5.365 -21.469 1.00 91.00 74 GLY A CA 1
ATOM 568 C C . GLY A 1 74 ? 2.180 -5.458 -22.973 1.00 91.00 74 GLY A C 1
ATOM 569 O O . GLY A 1 74 ? 1.661 -6.346 -23.643 1.00 91.00 74 GLY A O 1
ATOM 570 N N . LEU A 1 75 ? 3.047 -4.588 -23.500 1.00 93.88 75 LEU A N 1
ATOM 571 C CA . LEU A 1 75 ? 3.543 -4.657 -24.880 1.00 93.88 75 LEU A CA 1
ATOM 572 C C . LEU A 1 75 ? 4.634 -5.729 -25.076 1.00 93.88 75 LEU A C 1
ATOM 574 O O . LEU A 1 75 ? 5.067 -5.960 -26.203 1.00 93.88 75 LEU A O 1
ATOM 578 N N . GLY A 1 76 ? 5.083 -6.386 -24.001 1.00 92.38 76 GLY A N 1
ATOM 579 C CA . GLY A 1 76 ? 6.108 -7.431 -24.033 1.00 92.38 76 GLY A CA 1
ATOM 580 C C . GLY A 1 76 ? 7.536 -6.938 -23.781 1.00 92.38 76 GLY A C 1
ATOM 581 O O . GLY A 1 76 ? 8.479 -7.728 -23.880 1.00 92.38 76 GLY A O 1
ATOM 582 N N . TYR A 1 77 ? 7.731 -5.661 -23.429 1.00 90.31 77 TYR A N 1
ATOM 583 C CA . TYR A 1 77 ? 9.040 -5.179 -22.992 1.00 90.31 77 TYR A CA 1
ATOM 584 C C . TYR A 1 77 ? 9.372 -5.716 -21.596 1.00 90.31 77 TYR A C 1
ATOM 586 O O . TYR A 1 77 ? 8.524 -5.807 -20.713 1.00 90.31 77 TYR A O 1
ATOM 594 N N . VAL A 1 78 ? 10.643 -6.057 -21.374 1.00 86.56 78 VAL A N 1
ATOM 595 C CA . VAL A 1 78 ? 11.130 -6.526 -20.070 1.00 86.56 78 VAL A CA 1
ATOM 596 C C . VAL A 1 78 ? 11.918 -5.411 -19.401 1.00 86.56 78 VAL A C 1
ATOM 598 O O . VAL A 1 78 ? 12.963 -5.003 -19.907 1.00 86.56 78 VAL A O 1
ATOM 601 N N . MET A 1 79 ? 11.455 -4.963 -18.234 1.00 86.12 79 MET A N 1
ATOM 602 C CA . MET A 1 79 ? 12.132 -3.914 -17.470 1.00 86.12 79 MET A CA 1
ATOM 603 C C . MET A 1 79 ? 13.530 -4.345 -17.009 1.00 86.12 79 MET A C 1
ATOM 605 O O . MET A 1 79 ? 13.778 -5.507 -16.654 1.00 86.12 79 MET A O 1
ATOM 609 N N . SER A 1 80 ? 14.454 -3.383 -16.977 1.00 84.25 80 SER A N 1
ATOM 610 C CA . SER A 1 80 ? 15.830 -3.616 -16.533 1.00 84.25 80 SER A CA 1
ATOM 611 C C . SER A 1 80 ? 15.867 -4.161 -15.098 1.00 84.25 80 SER A C 1
ATOM 613 O O . SER A 1 80 ? 15.167 -3.685 -14.206 1.00 84.25 80 SER A O 1
ATOM 615 N N . GLY A 1 81 ? 16.671 -5.203 -14.875 1.00 80.44 81 GLY A N 1
ATOM 616 C CA . GLY A 1 81 ? 16.781 -5.898 -13.586 1.00 80.44 81 GLY A CA 1
ATOM 617 C C . GLY A 1 81 ? 15.717 -6.972 -13.327 1.00 80.44 81 GLY A C 1
ATOM 618 O O . GLY A 1 81 ? 15.907 -7.791 -12.431 1.00 80.44 81 GLY A O 1
ATOM 619 N N . SER A 1 82 ? 14.656 -7.061 -14.140 1.00 82.75 82 SER A N 1
ATOM 620 C CA . SER A 1 82 ? 13.587 -8.057 -13.956 1.00 82.75 82 SER A CA 1
ATOM 621 C C . SER A 1 82 ? 14.047 -9.504 -14.214 1.00 82.75 82 SER A C 1
ATOM 623 O O . SER A 1 82 ? 13.443 -10.446 -13.712 1.00 82.75 82 SER A O 1
ATOM 625 N N . ARG A 1 83 ? 15.163 -9.713 -14.928 1.00 86.75 83 ARG A N 1
ATOM 626 C CA . ARG A 1 83 ? 15.710 -11.054 -15.227 1.00 86.75 83 ARG A CA 1
ATOM 627 C C . ARG A 1 83 ? 16.549 -11.667 -14.090 1.00 86.75 83 ARG A C 1
ATOM 629 O O . ARG A 1 83 ? 16.914 -12.834 -14.168 1.00 86.75 83 ARG A O 1
ATOM 636 N N . HIS A 1 84 ? 16.870 -10.921 -13.028 1.00 90.81 84 HIS A N 1
ATOM 637 C CA . HIS A 1 84 ? 17.734 -11.402 -11.940 1.00 90.81 84 HIS A CA 1
ATOM 638 C C . HIS A 1 84 ? 16.941 -12.093 -10.821 1.00 90.81 84 HIS A C 1
ATOM 640 O O . HIS A 1 84 ? 16.471 -11.445 -9.885 1.00 90.81 84 HIS A O 1
ATOM 646 N N . GLN A 1 85 ? 16.865 -13.426 -10.849 1.00 90.12 85 GLN A N 1
ATOM 647 C CA . GLN A 1 85 ? 16.077 -14.213 -9.887 1.00 90.12 85 GLN A CA 1
ATOM 648 C C . GLN A 1 85 ? 16.440 -13.940 -8.415 1.00 90.12 85 GLN A C 1
ATOM 650 O O . GLN A 1 85 ? 15.560 -13.652 -7.602 1.00 90.12 85 GLN A O 1
ATOM 655 N N . ARG A 1 86 ? 17.736 -13.970 -8.062 1.00 91.56 86 ARG A N 1
ATOM 656 C CA . ARG A 1 86 ? 18.195 -13.755 -6.674 1.00 91.56 86 ARG A CA 1
ATOM 657 C C . ARG A 1 86 ? 17.837 -12.357 -6.161 1.00 91.56 86 ARG A C 1
ATOM 659 O O . ARG A 1 86 ? 17.379 -12.219 -5.031 1.00 91.56 86 ARG A O 1
ATOM 666 N N . MET A 1 87 ? 18.027 -11.325 -6.984 1.00 88.06 87 MET A N 1
ATOM 667 C CA . MET A 1 87 ? 17.704 -9.946 -6.599 1.00 88.06 87 MET A CA 1
ATOM 668 C C . MET A 1 87 ? 16.197 -9.730 -6.487 1.00 88.06 87 MET A C 1
ATOM 670 O O . MET A 1 87 ? 15.747 -9.105 -5.529 1.00 88.06 87 MET A O 1
ATOM 674 N N . ASN A 1 88 ? 15.415 -10.291 -7.412 1.00 88.75 88 ASN A N 1
ATOM 675 C CA . ASN A 1 88 ? 13.958 -10.229 -7.358 1.00 88.75 88 ASN A CA 1
ATOM 676 C C . ASN A 1 88 ? 13.416 -10.857 -6.075 1.00 88.75 88 ASN A C 1
ATOM 678 O O . ASN A 1 88 ? 12.543 -10.270 -5.446 1.00 88.75 88 ASN A O 1
ATOM 682 N N . ALA A 1 89 ? 13.968 -11.995 -5.647 1.00 91.25 89 ALA A N 1
ATOM 683 C CA . ALA A 1 89 ? 13.574 -12.632 -4.394 1.00 91.25 89 ALA A CA 1
ATOM 684 C C . ALA A 1 89 ? 13.880 -11.752 -3.169 1.00 91.25 89 ALA A C 1
ATOM 686 O O . ALA A 1 89 ? 13.058 -11.652 -2.261 1.00 91.25 89 ALA A O 1
ATOM 687 N N . ILE A 1 90 ? 15.038 -11.080 -3.143 1.00 89.75 90 ILE A N 1
ATOM 688 C CA . ILE A 1 90 ? 15.392 -10.142 -2.063 1.00 89.75 90 ILE A CA 1
ATOM 689 C C . ILE A 1 90 ? 14.443 -8.941 -2.059 1.00 89.75 90 ILE A C 1
ATOM 691 O O . ILE A 1 90 ? 13.965 -8.550 -0.997 1.00 89.75 90 ILE A O 1
ATOM 695 N N . ARG A 1 91 ? 14.150 -8.380 -3.235 1.00 89.62 91 ARG A N 1
ATOM 696 C CA . ARG A 1 91 ? 13.197 -7.278 -3.391 1.00 89.62 91 ARG A CA 1
ATOM 697 C C . ARG A 1 91 ? 11.816 -7.676 -2.870 1.00 89.62 91 ARG A C 1
ATOM 699 O O . ARG A 1 91 ? 11.309 -7.019 -1.976 1.00 89.62 91 ARG A O 1
ATOM 706 N N . ILE A 1 92 ? 11.256 -8.784 -3.358 1.00 89.69 92 ILE A N 1
ATOM 707 C CA . ILE A 1 92 ? 9.936 -9.275 -2.932 1.00 89.69 92 ILE A CA 1
ATOM 708 C C . ILE A 1 92 ? 9.909 -9.518 -1.422 1.00 89.69 92 ILE A C 1
ATOM 710 O O . ILE A 1 92 ? 8.945 -9.155 -0.764 1.00 89.69 92 ILE A O 1
ATOM 714 N N . ARG A 1 93 ? 10.980 -10.067 -0.837 1.00 92.00 93 ARG A N 1
ATOM 715 C CA . ARG A 1 93 ? 11.073 -10.237 0.619 1.00 92.00 93 ARG A CA 1
ATOM 716 C C . ARG A 1 93 ? 10.962 -8.904 1.365 1.00 92.00 93 ARG A C 1
ATOM 718 O O . ARG A 1 93 ? 10.232 -8.834 2.347 1.00 92.00 93 ARG A O 1
ATOM 725 N N . LYS A 1 94 ? 11.685 -7.876 0.913 1.00 90.56 94 LYS A N 1
ATOM 726 C CA . LYS A 1 94 ? 11.645 -6.530 1.504 1.00 90.56 94 LYS A CA 1
ATOM 727 C C . LYS A 1 94 ? 10.266 -5.889 1.378 1.00 90.56 94 LYS A C 1
ATOM 729 O O . LYS A 1 94 ? 9.773 -5.319 2.340 1.00 90.56 94 LYS A O 1
ATOM 734 N N . GLU A 1 95 ? 9.634 -6.021 0.217 1.00 89.94 95 GLU A N 1
ATOM 735 C CA . GLU A 1 95 ? 8.276 -5.519 -0.010 1.00 89.94 95 GLU A CA 1
ATOM 736 C C . GLU A 1 95 ? 7.272 -6.245 0.895 1.00 89.94 95 GLU A C 1
ATOM 738 O O . GLU A 1 95 ? 6.521 -5.606 1.624 1.00 89.94 95 GLU A O 1
ATOM 743 N N . ASN A 1 96 ? 7.328 -7.580 0.949 1.00 91.44 96 ASN A N 1
ATOM 744 C CA . ASN A 1 96 ? 6.464 -8.404 1.800 1.00 91.44 96 ASN A CA 1
ATOM 745 C C . ASN A 1 96 ? 6.622 -8.104 3.293 1.00 91.44 96 ASN A C 1
ATOM 747 O O . ASN A 1 96 ? 5.676 -8.272 4.056 1.00 91.44 96 ASN A O 1
ATOM 751 N N . GLN A 1 97 ? 7.805 -7.671 3.725 1.00 90.44 97 GLN A N 1
ATOM 752 C CA . GLN A 1 97 ? 8.035 -7.244 5.101 1.00 90.44 97 GLN A CA 1
ATOM 753 C C . GLN A 1 97 ? 7.223 -5.988 5.443 1.00 90.44 97 GLN A C 1
ATOM 755 O O . GLN A 1 97 ? 6.658 -5.912 6.533 1.00 90.44 97 GLN A O 1
ATOM 760 N N . VAL A 1 98 ? 7.116 -5.045 4.501 1.00 90.06 98 VAL A N 1
ATOM 761 C CA . VAL A 1 98 ? 6.280 -3.849 4.654 1.00 90.06 98 VAL A CA 1
ATOM 762 C C . VAL A 1 98 ? 4.803 -4.209 4.560 1.00 90.06 98 VAL A C 1
ATOM 764 O O . VAL A 1 98 ? 4.052 -3.848 5.459 1.00 90.06 98 VAL A O 1
ATOM 767 N N . TYR A 1 99 ? 4.404 -5.004 3.561 1.00 89.06 99 TYR A N 1
ATOM 768 C CA . TYR A 1 99 ? 3.019 -5.477 3.438 1.00 89.06 99 TYR A CA 1
ATOM 769 C C . TYR A 1 99 ? 2.549 -6.201 4.702 1.00 89.06 99 TYR A C 1
ATOM 771 O O . TYR A 1 99 ? 1.517 -5.859 5.260 1.00 89.06 99 TYR A O 1
ATOM 779 N N . SER A 1 100 ? 3.344 -7.136 5.230 1.00 89.75 100 SER A N 1
ATOM 780 C CA . SER A 1 100 ? 2.973 -7.876 6.439 1.00 89.75 100 SER A CA 1
ATOM 781 C C . SER A 1 100 ? 2.848 -6.977 7.673 1.00 89.75 100 SER A C 1
ATOM 783 O O . SER A 1 100 ? 2.022 -7.254 8.544 1.00 89.75 100 SER A O 1
ATOM 785 N N . ALA A 1 101 ? 3.664 -5.927 7.778 1.00 88.62 101 ALA A N 1
ATOM 786 C CA . ALA A 1 101 ? 3.559 -4.966 8.870 1.00 88.62 101 ALA A CA 1
ATOM 787 C C . ALA A 1 101 ? 2.306 -4.085 8.732 1.00 88.62 101 ALA A C 1
ATOM 789 O O . ALA A 1 101 ? 1.565 -3.942 9.706 1.00 88.62 101 ALA A O 1
ATOM 790 N N . GLU A 1 102 ? 2.044 -3.561 7.532 1.00 87.12 102 GLU A N 1
ATOM 791 C CA . GLU A 1 102 ? 0.850 -2.762 7.234 1.00 87.12 102 GLU A CA 1
ATOM 792 C C . GLU A 1 102 ? -0.435 -3.582 7.430 1.00 87.12 102 GLU A C 1
ATOM 794 O O . GLU A 1 102 ? -1.353 -3.120 8.103 1.00 87.12 102 GLU A O 1
ATOM 799 N N . ASP A 1 103 ? -0.479 -4.829 6.954 1.00 87.81 103 ASP A N 1
ATOM 800 C CA . ASP A 1 103 ? -1.634 -5.723 7.104 1.00 87.81 103 ASP A CA 1
ATOM 801 C C . ASP A 1 103 ? -1.935 -6.014 8.578 1.00 87.81 103 ASP A C 1
ATOM 803 O O . ASP A 1 103 ? -3.079 -5.928 9.027 1.00 87.81 103 ASP A O 1
ATOM 807 N N . LYS A 1 104 ? -0.901 -6.320 9.376 1.00 88.62 104 LYS A N 1
ATOM 808 C CA . LYS A 1 104 ? -1.057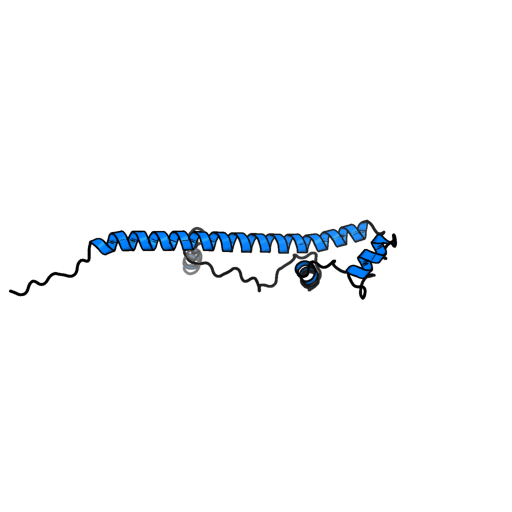 -6.535 10.824 1.00 88.62 104 LYS A CA 1
ATOM 809 C C . LYS A 1 104 ? -1.581 -5.288 11.519 1.00 88.62 104 LYS A C 1
ATOM 811 O O . LYS A 1 104 ? -2.424 -5.395 12.409 1.00 88.62 104 LYS A O 1
ATOM 816 N N . ARG A 1 105 ? -1.092 -4.114 11.123 1.00 84.94 105 ARG A N 1
ATOM 817 C CA . ARG A 1 105 ? -1.558 -2.837 11.660 1.00 84.94 105 ARG A CA 1
ATOM 818 C C . ARG A 1 105 ? -3.015 -2.578 11.278 1.00 84.94 105 ARG A C 1
ATOM 820 O O . ARG A 1 105 ? -3.796 -2.215 12.154 1.00 84.94 105 ARG A O 1
ATOM 827 N N . ALA A 1 106 ? -3.387 -2.787 10.019 1.00 86.81 106 ALA A N 1
ATOM 828 C CA . ALA A 1 106 ? -4.757 -2.624 9.546 1.00 86.81 106 ALA A CA 1
ATOM 829 C C . ALA A 1 106 ? -5.722 -3.552 10.302 1.00 86.81 106 ALA A C 1
ATOM 831 O O . ALA A 1 106 ? -6.751 -3.101 10.804 1.00 86.81 106 ALA A O 1
ATOM 832 N N . LEU A 1 107 ? -5.346 -4.823 10.485 1.00 89.00 107 LEU A N 1
ATOM 833 C CA . LEU A 1 107 ? -6.113 -5.790 11.276 1.00 89.00 107 LEU A CA 1
ATOM 834 C C . LEU A 1 107 ? -6.234 -5.383 12.751 1.00 89.00 107 LEU A C 1
ATOM 836 O O . LEU A 1 107 ? -7.305 -5.515 13.343 1.00 89.00 107 LEU A O 1
ATOM 840 N N . ALA A 1 108 ? -5.157 -4.883 13.361 1.00 86.81 108 ALA A N 1
ATOM 841 C CA . ALA A 1 108 ? -5.179 -4.428 14.750 1.00 86.81 108 ALA A CA 1
ATOM 842 C C . ALA A 1 108 ? -6.101 -3.213 14.944 1.00 86.81 108 ALA A C 1
ATOM 844 O O . ALA A 1 108 ? -6.866 -3.183 15.908 1.00 86.81 108 ALA A O 1
ATOM 845 N N . MET A 1 109 ? -6.067 -2.252 14.015 1.00 86.75 109 MET A N 1
ATOM 846 C CA . MET A 1 109 ? -6.973 -1.098 14.017 1.00 86.75 109 MET A CA 1
ATOM 847 C C . MET A 1 109 ? -8.429 -1.534 13.870 1.00 86.75 109 MET A C 1
ATOM 849 O O . MET A 1 109 ? -9.271 -1.125 14.665 1.00 86.75 109 MET A O 1
ATOM 853 N N . PHE A 1 110 ? -8.710 -2.438 12.929 1.00 88.00 110 PHE A N 1
ATOM 854 C CA . PHE A 1 110 ? -10.051 -2.980 12.727 1.00 88.00 110 PHE A CA 1
ATOM 855 C C . PHE A 1 110 ? -10.584 -3.686 13.983 1.00 88.00 110 PHE A C 1
ATOM 857 O O . PHE A 1 110 ? -11.693 -3.409 14.437 1.00 88.00 110 PHE A O 1
ATOM 864 N N . ASN A 1 111 ? -9.773 -4.551 14.601 1.00 87.44 111 ASN A N 1
ATOM 865 C CA . ASN A 1 111 ? -10.153 -5.254 15.827 1.00 87.44 111 ASN A CA 1
ATOM 866 C C . ASN A 1 111 ? -10.392 -4.292 16.997 1.00 87.44 111 ASN A C 1
ATOM 868 O O . ASN A 1 111 ? -11.310 -4.509 17.789 1.00 87.44 111 ASN A O 1
ATOM 872 N N . TYR A 1 112 ? -9.576 -3.241 17.120 1.00 85.69 112 TYR A N 1
ATOM 873 C CA . TYR A 1 112 ? -9.762 -2.217 18.143 1.00 85.69 112 TYR A CA 1
ATOM 874 C C . TYR A 1 112 ? -11.067 -1.442 17.926 1.00 85.69 112 TYR A C 1
ATOM 876 O O . TYR A 1 112 ? -11.836 -1.278 18.871 1.00 85.69 112 TYR A O 1
ATOM 884 N N . GLU A 1 113 ? -11.353 -1.006 16.697 1.00 88.38 113 GLU A N 1
ATOM 885 C CA . GLU A 1 113 ? -12.593 -0.297 16.369 1.00 88.38 113 GLU A CA 1
ATOM 886 C C . GLU A 1 113 ? -13.836 -1.156 16.623 1.00 88.38 113 GLU A C 1
ATOM 888 O O . GLU A 1 113 ? -14.787 -0.693 17.254 1.00 88.38 113 GLU A O 1
ATOM 893 N N . GLU A 1 114 ? -13.829 -2.418 16.188 1.00 89.50 114 GLU A N 1
ATOM 894 C CA . GLU A 1 114 ? -14.929 -3.362 16.418 1.00 89.50 114 GLU A CA 1
ATOM 895 C C . GLU A 1 114 ? -15.138 -3.645 17.910 1.00 89.50 114 GLU A C 1
ATOM 897 O O . GLU A 1 114 ? -16.272 -3.633 18.404 1.00 89.50 114 GLU A O 1
ATOM 902 N N . LYS A 1 115 ? -14.045 -3.853 18.657 1.00 88.31 115 LYS A N 1
ATOM 903 C CA . LYS A 1 115 ? -14.093 -4.033 20.111 1.00 88.31 115 LYS A CA 1
ATOM 904 C C . LYS A 1 115 ? -14.652 -2.789 20.797 1.00 88.31 115 LYS A C 1
ATOM 906 O O . LYS A 1 115 ? -15.571 -2.917 21.600 1.00 88.31 115 LYS A O 1
ATOM 911 N N . SER A 1 116 ? -14.166 -1.605 20.432 1.00 86.94 116 SER A N 1
ATOM 912 C CA . SER A 1 116 ? -14.637 -0.333 20.977 1.00 86.94 116 SER A CA 1
ATOM 913 C C . SER A 1 116 ? -16.132 -0.140 20.714 1.00 86.94 116 SER A C 1
ATOM 915 O O . SER A 1 116 ? -16.884 0.115 21.651 1.00 86.94 116 SER A O 1
ATOM 917 N N . LYS A 1 117 ? -16.620 -0.361 19.485 1.00 91.25 117 LYS A N 1
ATOM 918 C CA . LYS A 1 117 ? -18.062 -0.292 19.169 1.00 91.25 117 LYS A CA 1
ATOM 919 C C . LYS A 1 117 ? -18.888 -1.264 20.016 1.00 91.25 117 LYS A C 1
ATOM 921 O O . LYS A 1 117 ? -19.957 -0.898 20.510 1.00 91.25 117 LYS A O 1
ATOM 926 N N . ARG A 1 118 ? -18.399 -2.495 20.206 1.00 90.44 118 ARG A N 1
ATOM 927 C CA . ARG A 1 118 ? -19.060 -3.502 21.046 1.00 90.44 118 ARG A CA 1
ATOM 928 C C . ARG A 1 118 ? -19.112 -3.064 22.508 1.00 90.44 118 ARG A C 1
ATOM 930 O O . ARG A 1 118 ? -20.178 -3.135 23.112 1.00 90.44 118 ARG A O 1
ATOM 937 N N . GLU A 1 119 ? -18.000 -2.590 23.057 1.00 89.00 119 GLU A N 1
ATOM 938 C CA . GLU A 1 119 ? -17.913 -2.105 24.438 1.00 89.00 119 GLU A CA 1
ATOM 939 C C . GLU A 1 119 ? -18.821 -0.895 24.670 1.00 89.00 119 GLU A C 1
ATOM 941 O O . GLU A 1 119 ? -19.563 -0.880 25.648 1.00 89.00 119 GLU A O 1
ATOM 946 N N . HIS A 1 120 ? -18.864 0.064 23.741 1.00 90.81 120 HIS A N 1
ATOM 947 C CA . HIS A 1 120 ? -19.776 1.210 23.820 1.00 90.81 120 HIS A CA 1
ATOM 948 C C . HIS A 1 120 ? -21.245 0.777 23.857 1.00 90.81 120 HIS A C 1
ATOM 950 O O . HIS A 1 120 ? -22.022 1.300 24.656 1.00 90.81 120 HIS A O 1
ATOM 956 N N . LYS A 1 121 ? -21.631 -0.204 23.031 1.00 93.19 121 LYS A N 1
ATOM 957 C CA . LYS A 1 121 ? -22.992 -0.754 23.046 1.00 93.19 121 LYS A CA 1
ATOM 958 C C . LYS A 1 121 ? -23.315 -1.417 24.387 1.00 93.19 121 LYS A C 1
ATOM 960 O O . LYS A 1 121 ? -24.351 -1.121 24.974 1.00 93.19 121 LYS A O 1
ATOM 965 N N . VAL A 1 122 ? -22.413 -2.263 24.890 1.00 93.12 122 VAL A N 1
ATOM 966 C CA . VAL A 1 122 ? -22.577 -2.943 26.185 1.00 93.12 122 VAL A CA 1
ATOM 967 C C . VAL A 1 122 ? -22.694 -1.931 27.328 1.00 93.12 122 VAL A C 1
ATOM 969 O O . VAL A 1 122 ? -23.568 -2.071 28.179 1.00 93.12 122 VAL A O 1
ATOM 972 N N . MET A 1 123 ? -21.872 -0.879 27.324 1.00 90.31 123 MET A N 1
ATOM 973 C CA . MET A 1 123 ? -21.928 0.185 28.329 1.00 90.31 123 MET A CA 1
ATOM 974 C C . MET A 1 123 ? -23.244 0.965 28.274 1.00 90.31 123 MET A C 1
ATOM 976 O O . MET A 1 123 ? -23.846 1.216 29.318 1.00 90.31 123 MET A O 1
ATOM 980 N N . ALA A 1 124 ? -23.730 1.305 27.077 1.00 92.00 124 ALA A N 1
ATOM 981 C CA . ALA A 1 124 ? -25.012 1.986 26.911 1.00 92.00 124 ALA A CA 1
ATOM 982 C C . ALA A 1 124 ? -26.192 1.127 27.405 1.00 92.00 124 ALA A C 1
ATOM 984 O O . ALA A 1 124 ? -27.099 1.632 28.072 1.00 92.00 124 ALA A O 1
ATOM 985 N N . ASP A 1 125 ? -26.174 -0.177 27.121 1.00 90.56 125 ASP A N 1
ATOM 986 C CA . ASP A 1 125 ? -27.205 -1.109 27.582 1.00 90.56 125 ASP A CA 1
ATOM 987 C C . ASP A 1 125 ? -27.156 -1.304 29.109 1.00 90.56 125 ASP A C 1
ATOM 989 O O . ASP A 1 125 ? -28.207 -1.323 29.761 1.00 90.56 125 ASP A O 1
ATOM 993 N N . LEU A 1 126 ? -25.956 -1.354 29.702 1.00 91.25 126 LEU A N 1
ATOM 994 C CA . LEU A 1 126 ? -25.769 -1.415 31.155 1.00 91.25 126 LEU A CA 1
ATOM 995 C C . LEU A 1 126 ? -26.287 -0.146 31.846 1.00 91.25 126 LEU A C 1
ATOM 997 O O . LEU A 1 126 ? -27.057 -0.247 32.800 1.00 91.25 126 LEU A O 1
ATOM 1001 N N . GLN A 1 127 ? -25.937 1.042 31.342 1.00 88.12 127 GLN A N 1
ATOM 1002 C CA . GLN A 1 127 ? -26.444 2.318 31.863 1.00 88.12 127 GLN A CA 1
ATOM 1003 C C . GLN A 1 127 ? -27.978 2.372 31.834 1.00 88.12 127 GLN A C 1
ATOM 1005 O O . GLN A 1 127 ? -28.601 2.773 32.815 1.00 88.12 127 GLN A O 1
ATOM 1010 N N . ARG A 1 128 ? -28.610 1.901 30.749 1.00 89.25 128 ARG A N 1
ATOM 1011 C CA . ARG A 1 128 ? -30.079 1.804 30.647 1.00 89.25 128 ARG A CA 1
ATOM 1012 C C . ARG A 1 128 ? -30.680 0.822 31.649 1.00 89.25 128 ARG A C 1
ATOM 1014 O O . ARG A 1 128 ? -31.785 1.052 32.137 1.00 89.25 128 ARG A O 1
ATOM 1021 N N . LEU A 1 129 ? -30.014 -0.298 31.927 1.00 89.75 129 LEU A N 1
ATOM 1022 C CA . LEU A 1 129 ? -30.478 -1.266 32.921 1.00 89.75 129 LEU A CA 1
ATOM 1023 C C . LEU A 1 129 ? -30.412 -0.681 34.336 1.00 89.75 129 LEU A C 1
ATOM 1025 O O . LEU A 1 129 ? -31.399 -0.740 35.063 1.00 89.75 129 LEU A O 1
ATOM 1029 N N . VAL A 1 130 ? -29.283 -0.058 34.683 1.00 89.19 130 VAL A N 1
ATOM 1030 C CA . VAL A 1 130 ? -29.069 0.598 35.978 1.00 89.19 130 VAL A CA 1
ATOM 1031 C C . VAL A 1 130 ? -30.059 1.745 36.175 1.00 89.19 130 VAL A C 1
ATOM 1033 O O . VAL A 1 130 ? -30.707 1.803 37.214 1.00 89.19 130 VAL A O 1
ATOM 1036 N N . GLN A 1 131 ? -30.264 2.601 35.169 1.00 84.56 131 GLN A N 1
ATOM 1037 C CA . GLN A 1 131 ? -31.238 3.695 35.245 1.00 84.56 131 GLN A CA 1
ATOM 1038 C C . GLN A 1 131 ? -32.670 3.185 35.458 1.00 84.56 131 GLN A C 1
ATOM 1040 O O . GLN A 1 131 ? -33.429 3.794 36.208 1.00 84.56 131 GLN A O 1
ATOM 1045 N N . ARG A 1 132 ? -33.047 2.064 34.826 1.00 82.94 132 ARG A N 1
ATOM 1046 C CA . ARG A 1 132 ? -34.357 1.428 35.046 1.00 82.94 132 ARG A CA 1
ATOM 1047 C C . ARG A 1 132 ? -34.497 0.853 36.453 1.00 82.94 132 ARG A C 1
ATOM 1049 O O . ARG A 1 132 ? -35.577 0.949 37.019 1.00 82.94 132 ARG A O 1
ATOM 1056 N N . HIS A 1 133 ? -33.435 0.258 36.991 1.00 78.00 133 HIS A N 1
ATOM 1057 C CA . HIS A 1 133 ? -33.469 -0.387 38.301 1.00 78.00 133 HIS A CA 1
ATOM 1058 C C . HIS A 1 133 ? -33.399 0.623 39.455 1.00 78.00 133 HIS A C 1
ATOM 1060 O O . HIS A 1 133 ? -34.191 0.540 40.380 1.00 78.00 133 HIS A O 1
ATOM 1066 N N . ILE A 1 134 ? -32.517 1.624 39.371 1.00 69.81 134 ILE A N 1
ATOM 1067 C CA . ILE A 1 134 ? -32.351 2.660 40.405 1.00 69.81 134 ILE A CA 1
ATOM 1068 C C . ILE A 1 134 ? -33.451 3.731 40.310 1.00 69.81 134 ILE A C 1
ATOM 1070 O O . ILE A 1 134 ? -33.876 4.277 41.322 1.00 69.81 134 ILE A O 1
ATOM 1074 N N . GLY A 1 135 ? -33.965 4.017 39.108 1.00 57.00 135 GLY A N 1
ATOM 1075 C CA . GLY A 1 135 ? -35.013 5.021 38.895 1.00 57.00 135 GLY A CA 1
ATOM 1076 C C . GLY A 1 135 ? -36.399 4.657 39.446 1.00 57.00 135 GLY A C 1
ATOM 1077 O O . GLY A 1 135 ? -37.265 5.526 39.462 1.00 57.00 135 GLY A O 1
ATOM 1078 N N . GLN A 1 136 ? -36.629 3.414 39.891 1.00 53.19 136 GLN A N 1
ATOM 1079 C CA . GLN A 1 136 ? -37.889 3.015 40.536 1.00 53.19 136 GLN A CA 1
ATOM 1080 C C . GLN A 1 136 ? 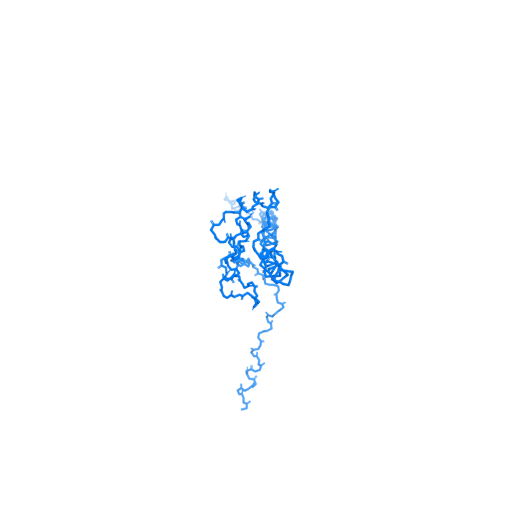-37.913 3.274 42.053 1.00 53.19 136 GLN A C 1
ATOM 1082 O O . GLN A 1 136 ? -39.000 3.452 42.596 1.00 53.19 136 GLN A O 1
ATOM 1087 N N . ASP A 1 137 ? -36.757 3.397 42.716 1.00 47.66 137 ASP A N 1
ATOM 1088 C CA . ASP A 1 137 ? -36.674 3.542 44.182 1.00 47.66 137 ASP A CA 1
ATOM 1089 C C . ASP A 1 137 ? -36.447 4.988 44.670 1.00 47.66 137 ASP A C 1
ATOM 1091 O O . ASP A 1 137 ? -36.369 5.245 45.869 1.00 47.66 137 ASP A O 1
ATOM 1095 N N . VAL A 1 138 ? -36.402 5.968 43.761 1.00 51.06 138 VAL A N 1
ATOM 1096 C CA . VAL A 1 138 ? -36.320 7.406 44.087 1.00 51.06 138 VAL A CA 1
ATOM 1097 C C . VAL A 1 138 ? -37.529 8.171 43.547 1.00 51.06 138 VAL A C 1
ATOM 1099 O O . VAL A 1 138 ? -37.413 9.113 42.765 1.00 51.06 138 VAL A O 1
ATOM 1102 N N . GLY A 1 139 ? -38.728 7.766 43.970 1.00 50.69 139 GLY A N 1
ATOM 1103 C CA . GLY A 1 139 ? -39.889 8.656 43.919 1.00 50.69 139 GLY A CA 1
ATOM 1104 C C . GLY A 1 139 ? -39.661 9.853 44.858 1.00 50.69 139 GLY A C 1
ATOM 1105 O O . GLY A 1 139 ? -39.125 9.657 45.951 1.00 50.69 139 GLY A O 1
ATOM 1106 N N . PRO A 1 140 ? -40.019 11.094 44.472 1.00 55.12 140 PRO A N 1
ATOM 1107 C CA . PRO A 1 140 ? -39.815 12.259 45.331 1.00 55.12 140 PRO A CA 1
ATOM 1108 C C . PRO A 1 140 ? -40.52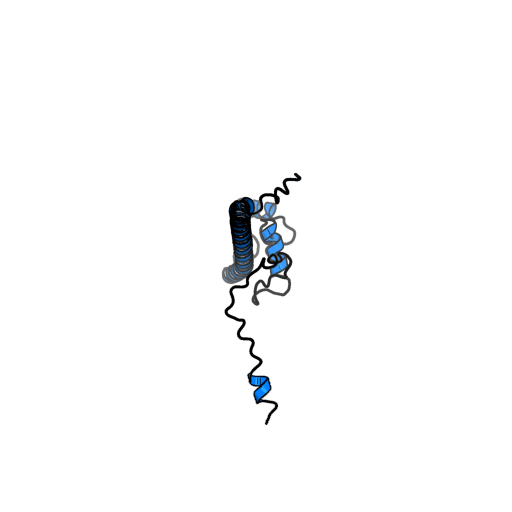7 12.041 46.676 1.00 55.12 140 PRO A C 1
ATOM 1110 O O . PRO A 1 140 ? -41.642 11.507 46.674 1.00 55.12 140 PRO A O 1
ATOM 1113 N N . PRO A 1 141 ? -39.937 12.439 47.823 1.00 50.75 141 PRO A N 1
ATOM 1114 C CA . PRO A 1 141 ? -40.621 12.327 49.099 1.00 50.75 141 PRO A CA 1
ATOM 1115 C C . PRO A 1 141 ? -41.876 13.193 49.017 1.00 50.75 141 PRO A C 1
ATOM 1117 O O . PRO A 1 141 ? -41.808 14.420 48.930 1.00 50.75 141 PRO A O 1
ATOM 1120 N N . MET A 1 142 ? -43.034 12.539 48.984 1.00 48.66 142 MET A N 1
ATOM 1121 C CA . MET A 1 142 ? -44.331 13.192 49.014 1.00 48.66 142 MET A CA 1
ATOM 1122 C C . MET A 1 142 ? -44.525 13.743 50.432 1.00 48.66 142 MET A C 1
ATOM 1124 O O . MET A 1 142 ? -45.163 13.118 51.276 1.00 48.66 142 MET A O 1
ATOM 1128 N N . ILE A 1 143 ? -43.924 14.903 50.713 1.00 52.97 143 ILE A N 1
ATOM 1129 C CA . ILE A 1 143 ? -44.243 15.705 51.893 1.00 52.97 143 ILE A CA 1
ATOM 1130 C C . ILE A 1 143 ? -45.672 16.203 51.684 1.00 52.97 143 ILE A C 1
ATOM 1132 O O . ILE A 1 143 ? -45.929 17.174 50.972 1.00 52.97 143 ILE A O 1
ATOM 1136 N N . ARG A 1 144 ? -46.620 15.469 52.263 1.00 49.00 144 ARG A N 1
ATOM 1137 C CA . ARG A 1 144 ? -48.023 15.855 52.343 1.00 49.00 144 ARG A CA 1
ATOM 1138 C C . ARG A 1 144 ? -48.128 16.904 53.453 1.00 49.00 144 ARG A C 1
ATOM 1140 O O . ARG A 1 144 ? -48.105 16.565 54.628 1.00 49.00 144 ARG A O 1
ATOM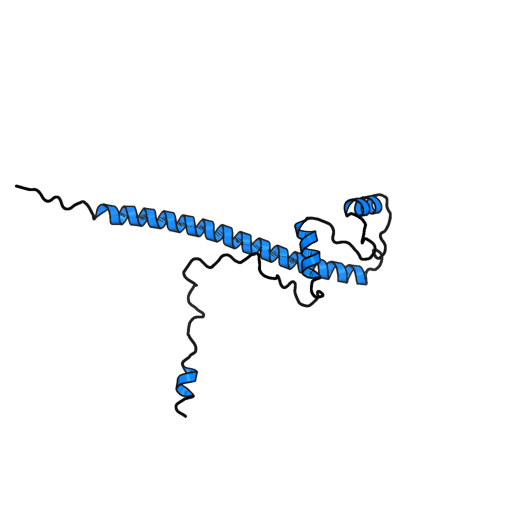 1147 N N . LEU A 1 145 ? -48.167 18.174 53.058 1.00 49.59 145 LEU A N 1
ATOM 1148 C CA . LEU A 1 145 ? -48.585 19.284 53.913 1.00 49.59 145 LEU A CA 1
ATOM 1149 C C . LEU A 1 145 ? -50.073 19.111 54.237 1.00 49.59 145 LEU A C 1
ATOM 1151 O O . LEU A 1 145 ? -50.891 19.363 53.355 1.00 49.59 145 LEU A O 1
ATOM 1155 N N . LEU A 1 146 ? -50.387 18.677 55.461 1.00 52.25 146 LEU A N 1
ATOM 1156 C CA . LEU A 1 146 ? -51.581 19.031 56.241 1.00 52.25 146 LEU A CA 1
ATOM 1157 C C . LEU A 1 146 ? -51.258 18.886 57.731 1.00 52.25 146 LEU A C 1
ATOM 1159 O O . LEU A 1 146 ? -50.776 17.796 58.112 1.00 52.25 146 LEU A O 1
#

InterPro domains:
  IPR009269 NF-kappa-B-activating protein, C-terminal [PF06047] (33-131)
  IPR040466 NF-kappa-B-activating protein [PTHR13087] (1-140)

Secondary structure (DSSP, 8-state):
-HHHHHHTT-----SSS---S------S-S-----TTSPTTHHHHHHHHHHTTPPPPPTT-TTS-HHHHHHHHHTT---TTTT-HHHHHHHHHHHHHHHHHHHHHHHHHHHHHHHHHHHHHHHHHHHHHHHHHHTTS---------

pLDDT: mean 76.88, std 16.54, range [42.72, 93.88]

Organism: NCBI:txid296719

Radius of gyration: 29.05 Å; chains: 1; bounding box: 74×34×81 Å